Protein AF-A0A539DNJ5-F1 (afdb_monomer_lite)

Foldseek 3Di:
DPPQQEDEDEAECPDPQNVDPVSVVVVVVVCVVVDDPRHHYFYAHDYPVLVVVLVVLVVQLVVCVVVPPVPPVSNVVSVVVNVVSCVVRRPDPPDPPPPPPDDDD

pLDDT: mean 84.05, std 18.59, range [38.28, 98.19]

Sequence (105 aa):
DFYSCRVTLLFPAWSARCYDPTFRVVAEETVTINLPAHLYAEFYWLEFQTMCEFEILHQNWLQLQQHGERSEQALDDAAVAIVRFLHENRPSSQHNVARTYVNRG

Radius of gyration: 16.81 Å; chains: 1; bounding box: 35×22×59 Å

Structure (mmCIF, N/CA/C/O backbone):
data_AF-A0A539DNJ5-F1
#
_entry.id   AF-A0A539DNJ5-F1
#
loop_
_atom_site.group_PDB
_atom_site.id
_atom_site.type_symbol
_atom_site.label_atom_id
_atom_site.label_alt_id
_atom_site.label_comp_id
_atom_site.label_asym_id
_atom_site.label_entity_id
_atom_site.label_seq_id
_atom_site.pdbx_PDB_ins_code
_atom_site.Cartn_x
_atom_site.Cartn_y
_atom_site.Cartn_z
_atom_site.occup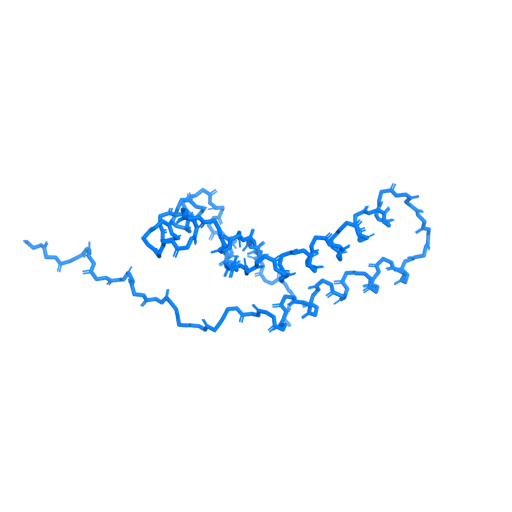ancy
_atom_site.B_iso_or_equiv
_atom_site.auth_seq_id
_atom_site.auth_comp_id
_atom_site.auth_asym_id
_atom_site.auth_atom_id
_atom_site.pdbx_PDB_model_num
ATOM 1 N N . ASP A 1 1 ? -15.729 12.157 -3.995 1.00 49.44 1 ASP A N 1
ATOM 2 C CA . ASP A 1 1 ? -15.661 11.008 -4.909 1.00 49.44 1 ASP A CA 1
ATOM 3 C C . ASP A 1 1 ? -15.542 9.756 -4.053 1.00 49.44 1 ASP A C 1
ATOM 5 O O . ASP A 1 1 ? -14.606 9.665 -3.266 1.00 49.44 1 ASP A O 1
ATOM 9 N N . PHE A 1 2 ? -16.573 8.913 -4.044 1.00 45.81 2 PHE A N 1
ATOM 10 C CA . PHE A 1 2 ? -16.739 7.823 -3.075 1.00 45.81 2 PHE A CA 1
ATOM 11 C C . PHE A 1 2 ? -15.980 6.597 -3.599 1.00 45.81 2 PHE A C 1
ATOM 13 O O . PHE A 1 2 ? -16.539 5.825 -4.364 1.00 45.81 2 PHE A O 1
ATOM 20 N N . TYR A 1 3 ? -14.686 6.491 -3.267 1.00 59.38 3 TYR A N 1
ATOM 21 C CA . TYR A 1 3 ? -13.814 5.324 -3.499 1.00 59.38 3 TYR A CA 1
ATOM 22 C C . TYR A 1 3 ? -14.140 4.509 -4.760 1.00 59.38 3 TYR A C 1
ATOM 24 O O . TYR A 1 3 ? -14.514 3.339 -4.698 1.00 59.38 3 TYR A O 1
ATOM 32 N N . SER A 1 4 ? -14.009 5.152 -5.916 1.00 69.19 4 SER A N 1
ATOM 33 C CA . SER A 1 4 ? -14.329 4.601 -7.231 1.00 69.19 4 SER A CA 1
ATOM 34 C C . SER A 1 4 ? -13.445 3.390 -7.544 1.00 69.19 4 SER A C 1
ATOM 36 O O . SER A 1 4 ? -12.339 3.568 -8.045 1.00 69.19 4 SER A O 1
ATOM 38 N N . CYS A 1 5 ? -13.911 2.183 -7.193 1.00 85.44 5 CYS A N 1
ATOM 39 C CA . CYS A 1 5 ? -13.352 0.875 -7.565 1.00 85.44 5 CYS A CA 1
ATOM 40 C C . CYS A 1 5 ? -11.814 0.850 -7.648 1.00 85.44 5 CYS A C 1
ATOM 42 O O . CYS A 1 5 ? -11.246 0.431 -8.651 1.00 85.44 5 CYS A O 1
ATOM 44 N N . ARG A 1 6 ? -11.127 1.351 -6.617 1.00 88.38 6 ARG A N 1
ATOM 45 C CA . ARG A 1 6 ? -9.664 1.457 -6.590 1.00 88.38 6 ARG A CA 1
ATOM 46 C C . ARG A 1 6 ? -9.093 0.507 -5.555 1.00 88.38 6 ARG A C 1
ATOM 48 O O . ARG A 1 6 ? -9.593 0.444 -4.436 1.00 88.38 6 ARG A O 1
ATOM 55 N N . VAL A 1 7 ? -8.021 -0.180 -5.924 1.00 91.75 7 VAL A N 1
ATOM 56 C CA . VAL A 1 7 ? -7.176 -0.935 -5.004 1.00 91.75 7 VAL A CA 1
ATOM 57 C C . VAL A 1 7 ? -5.792 -0.302 -4.980 1.00 91.75 7 VAL A C 1
ATOM 59 O O . VAL A 1 7 ? -5.234 0.046 -6.020 1.00 91.75 7 VAL A O 1
ATOM 62 N N . THR A 1 8 ? -5.241 -0.136 -3.785 1.00 93.50 8 THR A N 1
ATOM 63 C CA . THR A 1 8 ? -3.877 0.351 -3.596 1.00 93.50 8 THR A CA 1
ATOM 64 C C . THR A 1 8 ? -2.972 -0.837 -3.298 1.00 93.50 8 THR A C 1
ATOM 66 O O . THR A 1 8 ? -3.248 -1.608 -2.381 1.00 93.50 8 THR A O 1
ATOM 69 N N . LEU A 1 9 ? -1.907 -0.995 -4.081 1.00 94.94 9 LEU A N 1
ATOM 70 C CA . LEU A 1 9 ? -0.903 -2.039 -3.908 1.00 94.94 9 LEU A CA 1
ATOM 71 C C . LEU A 1 9 ? 0.409 -1.415 -3.438 1.00 94.94 9 LEU A C 1
ATOM 73 O O . LEU A 1 9 ? 0.959 -0.540 -4.104 1.00 94.94 9 LEU A O 1
ATOM 77 N N . LEU A 1 10 ? 0.903 -1.883 -2.295 1.00 95.56 10 LEU A N 1
ATOM 78 C CA . LEU A 1 10 ? 2.118 -1.394 -1.647 1.00 95.56 10 LEU A CA 1
ATOM 79 C C . LEU A 1 10 ? 3.218 -2.443 -1.816 1.00 95.56 10 LEU A C 1
ATOM 81 O O . LEU A 1 10 ? 3.093 -3.569 -1.334 1.00 95.56 10 LEU A O 1
ATOM 85 N N . PHE A 1 11 ? 4.282 -2.074 -2.518 1.00 95.12 11 PHE A N 1
ATOM 86 C CA . PHE A 1 11 ? 5.445 -2.906 -2.786 1.00 95.12 11 PHE A CA 1
ATOM 87 C C . PHE A 1 11 ? 6.693 -2.341 -2.101 1.00 95.12 11 PHE A C 1
ATOM 89 O O . PHE A 1 11 ? 6.854 -1.121 -2.014 1.00 95.12 11 PHE A O 1
ATOM 96 N N . PRO A 1 12 ? 7.622 -3.204 -1.657 1.00 94.38 12 PRO A N 1
ATOM 97 C CA . PRO A 1 12 ? 8.902 -2.758 -1.129 1.00 94.38 12 PRO A CA 1
ATOM 98 C C . PRO A 1 12 ? 9.800 -2.223 -2.249 1.00 94.38 12 PRO A C 1
ATOM 100 O O . PRO A 1 12 ? 9.882 -2.837 -3.303 1.00 94.38 12 PRO A O 1
ATOM 103 N N . ALA A 1 13 ? 10.535 -1.135 -2.025 1.00 92.19 13 ALA A N 1
ATOM 104 C CA . ALA A 1 13 ? 11.475 -0.541 -2.983 1.00 92.19 13 ALA A CA 1
ATOM 105 C C . ALA A 1 13 ? 12.957 -0.801 -2.659 1.00 92.19 13 ALA A C 1
ATOM 107 O O . ALA A 1 13 ? 13.806 -0.567 -3.512 1.00 92.19 13 ALA A O 1
ATOM 108 N N . TRP A 1 14 ? 13.275 -1.327 -1.471 1.00 89.12 14 TRP A N 1
ATOM 109 C CA . TRP A 1 14 ? 14.653 -1.400 -0.956 1.00 89.12 14 TRP A CA 1
ATOM 110 C C . TRP A 1 14 ? 15.377 -2.729 -1.218 1.00 89.12 14 TRP A C 1
ATOM 112 O O . TRP A 1 14 ? 16.579 -2.842 -0.976 1.00 89.12 14 TRP A O 1
ATOM 122 N N . SER A 1 15 ? 14.675 -3.775 -1.666 1.00 89.25 15 SER A N 1
ATOM 123 C CA . SER A 1 15 ? 15.340 -5.040 -2.008 1.00 89.25 15 SER A CA 1
ATOM 124 C C . SER A 1 15 ? 16.040 -4.928 -3.364 1.00 89.25 15 SER A C 1
ATOM 126 O O . SER A 1 15 ? 15.536 -4.257 -4.260 1.00 89.25 15 SER A O 1
ATOM 128 N N . ALA A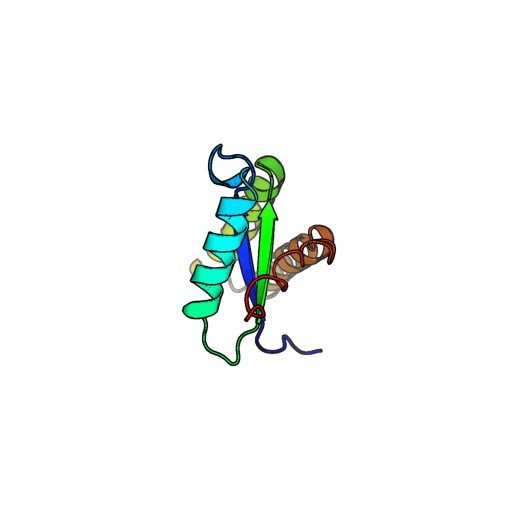 1 16 ? 17.159 -5.637 -3.558 1.00 85.31 16 ALA A N 1
ATOM 129 C CA . ALA A 1 16 ? 17.931 -5.575 -4.807 1.00 85.31 16 ALA A CA 1
ATOM 130 C C . ALA A 1 16 ? 17.072 -5.820 -6.062 1.00 85.31 16 ALA A C 1
ATOM 132 O O . ALA A 1 16 ? 17.251 -5.159 -7.080 1.00 85.31 16 ALA A O 1
ATOM 133 N N . ARG A 1 17 ? 16.096 -6.732 -5.972 1.00 86.75 17 ARG A N 1
ATOM 134 C CA . ARG A 1 17 ? 15.153 -7.018 -7.059 1.00 86.75 17 ARG A CA 1
ATOM 135 C C . ARG A 1 17 ? 14.110 -5.916 -7.237 1.00 86.75 17 ARG A C 1
ATOM 137 O O . ARG A 1 17 ? 13.783 -5.577 -8.362 1.00 86.75 17 ARG A O 1
ATOM 144 N N . CYS A 1 18 ? 13.582 -5.367 -6.146 1.00 87.12 18 CYS A N 1
ATOM 145 C CA . CYS A 1 18 ? 12.527 -4.358 -6.216 1.00 87.12 18 CYS A CA 1
ATOM 146 C C . CYS A 1 18 ? 13.053 -2.935 -6.436 1.00 87.12 18 CYS A C 1
ATOM 148 O O . CYS A 1 18 ? 12.270 -2.028 -6.701 1.00 87.12 18 CYS A O 1
ATOM 150 N N . TYR A 1 19 ? 14.365 -2.724 -6.359 1.00 85.50 19 TYR A N 1
ATOM 151 C CA . TYR A 1 19 ? 15.001 -1.484 -6.790 1.00 85.50 19 TYR A CA 1
ATOM 152 C C . TYR A 1 19 ? 15.119 -1.399 -8.323 1.00 85.50 19 TYR A C 1
ATOM 154 O O . TYR A 1 19 ? 15.145 -0.299 -8.866 1.00 85.50 19 TYR A O 1
ATOM 162 N N . ASP A 1 20 ? 15.138 -2.538 -9.031 1.00 91.12 20 ASP A N 1
ATOM 163 C CA . ASP A 1 20 ? 15.211 -2.590 -10.498 1.00 91.12 20 ASP A CA 1
ATOM 164 C C . ASP A 1 20 ? 13.899 -2.102 -11.151 1.00 91.12 20 ASP A C 1
ATOM 166 O O . ASP A 1 20 ? 12.863 -2.763 -11.014 1.00 91.12 20 ASP A O 1
ATOM 170 N N . PRO A 1 21 ? 13.916 -0.990 -11.913 1.00 89.25 21 PRO A N 1
ATOM 171 C CA . PRO A 1 21 ? 12.731 -0.477 -12.599 1.00 89.25 21 PRO A CA 1
ATOM 172 C C . PRO A 1 21 ? 12.116 -1.475 -13.587 1.00 89.25 21 PRO A C 1
ATOM 174 O O . PRO A 1 21 ? 10.897 -1.510 -13.741 1.00 89.25 21 PRO A O 1
ATOM 177 N N . THR A 1 22 ? 12.933 -2.319 -14.225 1.00 92.56 22 THR A N 1
ATOM 178 C CA . THR A 1 22 ? 12.447 -3.333 -15.175 1.00 92.56 22 THR A CA 1
ATOM 179 C C . THR A 1 22 ? 11.577 -4.356 -14.460 1.00 92.56 22 THR A C 1
ATOM 181 O O . THR A 1 22 ? 10.500 -4.715 -14.933 1.00 92.56 22 THR A O 1
ATOM 184 N N . PHE A 1 23 ? 12.017 -4.795 -13.280 1.00 93.44 23 PHE A N 1
ATOM 185 C CA . PHE A 1 23 ? 11.228 -5.685 -12.446 1.00 93.44 23 PHE A CA 1
ATOM 186 C C . PHE A 1 23 ? 9.918 -5.032 -11.995 1.00 93.44 23 PHE A C 1
ATOM 188 O O . PHE A 1 23 ? 8.886 -5.704 -12.010 1.00 93.44 23 PHE A O 1
ATOM 195 N N . ARG A 1 24 ? 9.935 -3.740 -11.635 1.00 94.38 24 ARG A N 1
ATOM 196 C CA . ARG A 1 24 ? 8.720 -3.017 -11.224 1.00 94.38 24 ARG A CA 1
ATOM 197 C C . ARG A 1 24 ? 7.654 -3.034 -12.314 1.00 94.38 24 ARG A C 1
ATOM 199 O O . ARG A 1 24 ? 6.521 -3.401 -12.026 1.00 94.38 24 ARG A O 1
ATOM 206 N N . VAL A 1 25 ? 8.035 -2.745 -13.561 1.00 93.88 25 VAL A N 1
ATOM 207 C CA . VAL A 1 25 ? 7.118 -2.793 -14.714 1.00 93.88 25 VAL A CA 1
ATOM 208 C C . VAL A 1 25 ? 6.491 -4.179 -14.855 1.00 93.88 25 VAL A C 1
ATOM 210 O O . VAL A 1 25 ? 5.271 -4.300 -14.902 1.00 93.88 25 VAL A O 1
ATOM 213 N N . VAL A 1 26 ? 7.305 -5.238 -14.839 1.00 95.62 26 VAL A N 1
ATOM 214 C CA . VAL A 1 26 ? 6.802 -6.615 -14.973 1.00 95.62 26 VAL A CA 1
ATOM 215 C C . VAL A 1 26 ? 5.874 -6.993 -13.812 1.00 95.62 26 VAL A C 1
ATOM 217 O O . VAL A 1 26 ? 4.866 -7.672 -14.016 1.00 95.62 26 VAL A O 1
ATOM 220 N N . ALA A 1 27 ? 6.187 -6.563 -12.588 1.00 95.12 27 ALA A N 1
ATOM 221 C CA . ALA A 1 27 ? 5.346 -6.803 -11.419 1.00 95.12 27 ALA A CA 1
ATOM 222 C C . ALA A 1 27 ? 3.987 -6.087 -11.535 1.00 95.12 27 ALA A C 1
ATOM 224 O O . ALA A 1 27 ? 2.948 -6.716 -11.328 1.00 95.12 27 ALA A O 1
ATOM 225 N N . GLU A 1 28 ? 3.981 -4.807 -11.916 1.00 95.50 28 GLU A N 1
ATOM 226 C CA . GLU A 1 28 ? 2.758 -4.022 -12.126 1.00 95.50 28 GLU A CA 1
ATOM 227 C C . GLU A 1 28 ? 1.894 -4.590 -13.262 1.00 95.50 28 GLU A C 1
ATOM 229 O O . GLU A 1 28 ? 0.677 -4.733 -13.106 1.00 95.50 28 GLU A O 1
ATOM 234 N N . GLU A 1 29 ? 2.507 -4.985 -14.382 1.00 95.56 29 GLU A N 1
ATOM 235 C CA . GLU A 1 29 ? 1.820 -5.647 -15.496 1.00 95.56 29 GLU A CA 1
ATOM 236 C C . GLU A 1 29 ? 1.192 -6.970 -15.053 1.00 95.56 29 GLU A C 1
ATOM 238 O O . GLU A 1 29 ? 0.028 -7.241 -15.351 1.00 95.56 29 GLU A O 1
ATOM 243 N N . THR A 1 30 ? 1.933 -7.769 -14.280 1.00 96.31 30 THR A N 1
ATOM 244 C CA . THR A 1 30 ? 1.447 -9.050 -13.754 1.00 96.31 30 THR A CA 1
ATOM 245 C C . THR A 1 30 ? 0.211 -8.849 -12.882 1.00 96.31 30 THR A C 1
ATOM 247 O O . THR A 1 30 ? -0.779 -9.562 -13.054 1.00 96.31 30 THR A O 1
ATOM 250 N N . VAL A 1 31 ? 0.230 -7.871 -11.971 1.00 95.50 31 VAL A N 1
ATOM 251 C CA . VAL A 1 31 ? -0.949 -7.531 -11.160 1.00 95.50 31 VAL A CA 1
ATOM 252 C C . VAL A 1 31 ? -2.101 -7.094 -12.054 1.00 95.50 31 VAL A C 1
ATOM 254 O O . VAL A 1 31 ? -3.207 -7.605 -11.909 1.00 95.50 31 VAL A O 1
ATOM 257 N N . THR A 1 32 ? -1.844 -6.188 -12.996 1.00 93.31 32 THR A N 1
ATOM 258 C CA . THR A 1 32 ? -2.872 -5.613 -13.872 1.00 93.31 32 THR A CA 1
ATOM 259 C C . THR A 1 32 ? -3.583 -6.681 -14.705 1.00 93.31 32 THR A C 1
ATOM 261 O O . THR A 1 32 ? -4.804 -6.648 -14.817 1.00 93.31 32 THR A O 1
ATOM 264 N N . ILE A 1 33 ? -2.852 -7.666 -15.238 1.00 95.25 33 ILE A N 1
ATOM 265 C CA . ILE A 1 33 ? -3.421 -8.778 -16.022 1.00 95.25 33 ILE A CA 1
ATOM 266 C C . ILE A 1 33 ? -4.351 -9.662 -15.177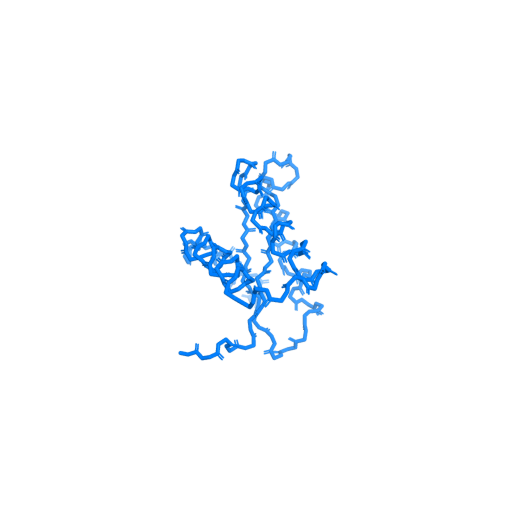 1.00 95.25 33 ILE A C 1
ATOM 268 O O . ILE A 1 33 ? -5.311 -10.226 -15.699 1.00 95.25 33 ILE A O 1
ATOM 272 N N . ASN A 1 34 ? -4.075 -9.788 -13.879 1.00 95.31 34 ASN A N 1
ATOM 273 C CA . ASN A 1 34 ? -4.863 -10.608 -12.958 1.00 95.31 34 ASN A CA 1
ATOM 274 C C . ASN A 1 34 ? -5.959 -9.813 -12.229 1.00 95.31 34 ASN A C 1
ATOM 276 O O . ASN A 1 34 ? -6.774 -10.400 -11.515 1.00 95.31 34 ASN A O 1
ATOM 280 N N . LEU A 1 35 ? -5.991 -8.487 -12.385 1.00 93.50 35 LEU A N 1
ATOM 281 C CA . LEU A 1 35 ? -6.961 -7.628 -11.727 1.00 93.50 35 LEU A CA 1
ATOM 282 C C . LEU A 1 35 ? -8.310 -7.668 -12.472 1.00 93.50 35 LEU A C 1
ATOM 284 O O . LEU A 1 35 ? -8.339 -7.591 -13.703 1.00 93.50 35 LEU A O 1
ATOM 288 N N . PRO A 1 36 ? -9.453 -7.731 -11.763 1.00 93.19 36 PRO A N 1
ATOM 289 C CA . PRO A 1 36 ? -10.755 -7.513 -12.381 1.00 93.19 36 PRO A CA 1
ATOM 290 C C . PRO A 1 36 ? -10.798 -6.191 -13.158 1.00 93.19 36 PRO A C 1
ATOM 292 O O . PRO A 1 36 ? -10.426 -5.147 -12.630 1.00 93.19 36 PRO A O 1
ATOM 295 N N . ALA A 1 37 ? -11.330 -6.216 -14.383 1.00 87.69 37 ALA A N 1
ATOM 296 C CA . ALA A 1 37 ? -11.279 -5.080 -15.316 1.00 87.69 37 ALA A CA 1
ATOM 297 C C . ALA A 1 37 ? -11.955 -3.782 -14.824 1.00 87.69 37 ALA A C 1
ATOM 299 O O . ALA A 1 37 ? -11.719 -2.717 -15.387 1.00 87.69 37 ALA A O 1
ATOM 300 N N . HIS A 1 38 ? -12.820 -3.860 -13.808 1.00 89.56 38 HIS A N 1
ATOM 301 C CA . HIS A 1 38 ? -13.496 -2.699 -13.220 1.00 89.56 38 HIS A CA 1
ATOM 302 C C . HIS A 1 38 ? -12.728 -2.082 -12.045 1.00 89.56 38 HIS A C 1
ATOM 304 O O . HIS A 1 38 ? -13.149 -1.043 -11.541 1.00 89.56 38 HIS A O 1
ATOM 310 N N . LEU A 1 39 ? -11.643 -2.714 -11.589 1.00 90.62 39 LEU A N 1
ATOM 311 C CA . LEU A 1 39 ? -10.790 -2.174 -10.542 1.00 90.62 39 LEU A CA 1
ATOM 312 C C . LEU A 1 39 ? -9.624 -1.400 -11.161 1.00 90.62 39 LEU A C 1
ATOM 314 O O . LEU A 1 39 ? -9.003 -1.840 -12.124 1.00 90.62 39 LEU A O 1
ATOM 318 N N . TYR A 1 40 ? -9.304 -0.253 -10.577 1.00 90.19 40 TYR A N 1
ATOM 319 C CA . TYR A 1 40 ? -8.096 0.503 -10.878 1.00 90.19 40 TYR A CA 1
ATOM 320 C C . TYR A 1 40 ? -7.025 0.194 -9.828 1.00 90.19 40 TYR A C 1
ATOM 322 O O . TYR A 1 40 ? -7.278 0.348 -8.633 1.00 90.19 40 TYR A O 1
ATOM 330 N N . ALA A 1 41 ? -5.835 -0.224 -10.261 1.00 92.19 41 ALA A N 1
ATOM 331 C CA . ALA A 1 41 ? -4.687 -0.419 -9.380 1.00 92.19 41 ALA A CA 1
ATOM 332 C C . ALA A 1 41 ? -3.867 0.872 -9.245 1.00 92.19 41 ALA A C 1
ATOM 334 O O . ALA A 1 41 ? -3.490 1.490 -10.238 1.00 92.19 41 ALA A O 1
ATOM 335 N N . GLU A 1 42 ? -3.558 1.258 -8.010 1.00 93.06 42 GLU A N 1
ATOM 336 C CA . GLU A 1 42 ? -2.605 2.321 -7.691 1.00 93.06 42 GLU A CA 1
ATOM 337 C C . GLU A 1 42 ? -1.383 1.701 -7.009 1.00 93.06 42 GLU A C 1
ATOM 339 O O . GLU A 1 42 ? -1.505 1.104 -5.939 1.00 93.06 42 GLU A O 1
ATOM 344 N N . PHE A 1 43 ? -0.219 1.812 -7.646 1.00 94.25 43 PHE A N 1
ATOM 345 C CA . PHE A 1 43 ? 1.013 1.154 -7.216 1.00 94.25 43 PHE A CA 1
ATOM 346 C C . PHE A 1 43 ? 1.917 2.101 -6.435 1.00 94.25 43 PHE A C 1
ATOM 348 O O . PHE A 1 43 ? 2.243 3.192 -6.897 1.00 94.25 43 PHE A O 1
ATOM 355 N N . TYR A 1 44 ? 2.356 1.660 -5.264 1.00 95.31 44 TYR A N 1
ATOM 356 C CA . TYR A 1 44 ? 3.283 2.373 -4.399 1.00 95.31 44 TYR A CA 1
ATOM 357 C C . TYR A 1 44 ? 4.534 1.517 -4.232 1.00 95.31 44 TYR A C 1
ATOM 359 O O . TYR A 1 44 ? 4.440 0.372 -3.804 1.00 95.31 44 TYR A O 1
ATOM 367 N N . TRP A 1 45 ? 5.704 2.076 -4.532 1.00 95.19 45 TRP A N 1
ATOM 368 C CA . TRP A 1 45 ? 6.998 1.448 -4.263 1.00 95.19 45 TRP A CA 1
ATOM 369 C C . TRP A 1 45 ? 7.657 2.195 -3.109 1.00 95.19 45 TRP A C 1
ATOM 371 O O . TRP A 1 45 ? 8.194 3.284 -3.305 1.00 95.19 45 TRP A O 1
ATOM 381 N N . LEU A 1 46 ? 7.562 1.637 -1.905 1.00 95.12 46 LEU A N 1
ATOM 382 C CA . LEU A 1 46 ? 7.941 2.302 -0.662 1.00 95.12 46 LEU A CA 1
ATOM 383 C C . LEU A 1 46 ? 9.344 1.907 -0.217 1.00 95.12 46 LEU A C 1
ATOM 385 O O . LEU A 1 46 ? 9.680 0.725 -0.201 1.00 95.12 46 LEU A O 1
ATOM 389 N N . GLU A 1 47 ? 10.148 2.877 0.205 1.00 94.94 47 GLU A N 1
ATOM 390 C CA . GLU A 1 47 ? 11.408 2.592 0.893 1.00 94.94 47 GLU A CA 1
ATOM 391 C C . GLU A 1 47 ? 11.158 1.966 2.272 1.00 94.94 47 GLU A C 1
ATOM 393 O O . GLU A 1 47 ? 10.057 2.047 2.819 1.00 94.94 47 GLU A O 1
ATOM 398 N N . PHE A 1 48 ? 12.192 1.335 2.838 1.00 94.50 48 PHE A N 1
ATOM 399 C CA . PHE A 1 48 ? 12.075 0.522 4.055 1.00 94.50 48 PHE A CA 1
ATOM 400 C C . PHE A 1 48 ? 11.359 1.251 5.200 1.00 94.50 48 PHE A C 1
ATOM 402 O O . PHE A 1 48 ? 10.386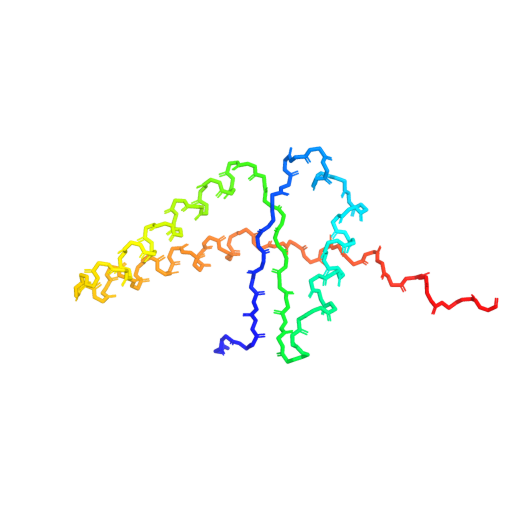 0.739 5.747 1.00 94.50 48 PHE A O 1
ATOM 409 N N . GLN A 1 49 ? 11.801 2.472 5.509 1.00 96.00 49 GLN A N 1
ATOM 410 C CA . GLN A 1 49 ? 11.237 3.293 6.582 1.00 96.00 49 GLN A CA 1
ATOM 411 C C . GLN A 1 49 ? 9.733 3.543 6.378 1.00 96.00 49 GLN A C 1
ATOM 413 O O . GLN A 1 49 ? 8.933 3.310 7.280 1.00 96.00 49 GLN A O 1
ATOM 418 N N . THR A 1 50 ? 9.348 3.955 5.170 1.00 96.12 50 THR A N 1
ATOM 419 C CA . THR A 1 50 ? 7.961 4.272 4.808 1.00 96.12 50 THR A CA 1
ATOM 420 C C . THR A 1 50 ? 7.068 3.030 4.822 1.00 96.12 50 THR A C 1
ATOM 422 O O . THR A 1 50 ? 5.907 3.108 5.216 1.00 96.12 50 THR A O 1
ATOM 425 N N . MET A 1 51 ? 7.596 1.861 4.441 1.00 96.12 51 MET A N 1
ATOM 426 C CA . MET A 1 51 ? 6.854 0.606 4.583 1.00 96.12 51 MET A CA 1
ATOM 427 C C . MET A 1 51 ? 6.653 0.229 6.053 1.00 96.12 51 MET A C 1
ATOM 429 O O . MET A 1 51 ? 5.544 -0.141 6.425 1.00 96.12 51 MET A O 1
ATOM 433 N N . CYS A 1 52 ? 7.680 0.342 6.900 1.00 97.38 52 CYS A N 1
ATOM 434 C CA . CYS A 1 52 ? 7.528 0.056 8.328 1.00 97.38 52 CYS A CA 1
ATOM 435 C C . CYS A 1 52 ? 6.468 0.957 8.978 1.00 97.38 52 CYS A C 1
ATOM 437 O O . CYS A 1 52 ? 5.660 0.485 9.776 1.00 97.38 52 CYS A O 1
ATOM 439 N N . GLU A 1 53 ? 6.432 2.240 8.609 1.00 97.81 53 GLU A N 1
ATOM 440 C CA . GLU A 1 53 ? 5.386 3.172 9.046 1.00 97.81 53 GLU A CA 1
ATOM 441 C C . GLU A 1 53 ? 3.989 2.698 8.622 1.00 97.81 53 GLU A C 1
ATOM 443 O O . GLU A 1 53 ? 3.084 2.638 9.458 1.00 97.81 53 GLU A O 1
ATOM 448 N N . PHE A 1 54 ? 3.818 2.281 7.362 1.00 97.88 54 PHE A N 1
ATOM 449 C CA . PHE A 1 54 ? 2.563 1.688 6.893 1.00 97.88 54 PHE A CA 1
ATOM 450 C C . PHE A 1 54 ? 2.173 0.439 7.689 1.00 97.88 54 PHE A C 1
ATOM 452 O O . PHE A 1 54 ? 1.023 0.313 8.109 1.00 97.88 54 PHE A O 1
ATOM 459 N N . GLU A 1 55 ? 3.109 -0.487 7.896 1.00 97.69 55 GLU A N 1
ATOM 460 C CA . GLU A 1 55 ? 2.848 -1.751 8.583 1.00 97.69 55 GLU A CA 1
ATOM 461 C C . GLU A 1 55 ? 2.346 -1.516 10.008 1.00 97.69 55 GLU A C 1
ATOM 463 O O . GLU A 1 55 ? 1.389 -2.165 10.423 1.00 97.69 55 GLU A O 1
ATOM 468 N N . ILE A 1 56 ? 2.917 -0.549 10.733 1.00 98.19 56 ILE A N 1
ATOM 469 C CA . ILE A 1 56 ? 2.455 -0.173 12.076 1.00 98.19 56 ILE A CA 1
ATOM 470 C C . ILE A 1 56 ? 1.002 0.320 12.035 1.00 98.19 56 ILE A C 1
ATOM 472 O O . ILE A 1 56 ? 0.169 -0.150 12.815 1.00 98.19 56 ILE A O 1
ATOM 476 N N . LEU A 1 57 ? 0.677 1.232 11.112 1.00 97.88 57 LEU A N 1
ATOM 477 C CA . LEU A 1 57 ? -0.679 1.774 10.963 1.00 97.88 57 LEU A CA 1
ATOM 478 C C . LEU A 1 57 ? -1.688 0.680 10.584 1.00 97.88 57 LEU A C 1
ATOM 480 O O . LEU A 1 57 ? -2.766 0.589 11.175 1.00 97.88 57 LEU A O 1
ATOM 484 N N . HIS A 1 58 ? -1.322 -0.175 9.629 1.00 96.69 58 HIS A N 1
ATOM 485 C CA . HIS A 1 58 ? -2.153 -1.277 9.158 1.00 96.69 58 HIS A CA 1
ATOM 486 C C . HIS A 1 58 ? -2.391 -2.327 10.248 1.00 96.69 58 HIS A C 1
ATOM 488 O O . HIS A 1 58 ? -3.525 -2.768 10.432 1.00 96.69 58 HIS A O 1
ATOM 494 N N . GLN A 1 59 ? -1.354 -2.705 11.002 1.00 96.38 59 GLN A N 1
ATOM 495 C CA . GLN A 1 59 ? -1.489 -3.650 12.114 1.00 96.38 59 GLN A CA 1
ATOM 496 C C . GLN A 1 59 ? -2.399 -3.102 13.213 1.00 96.38 59 GLN A C 1
ATOM 498 O O . GLN A 1 59 ? -3.254 -3.836 13.701 1.00 96.38 59 GLN A O 1
ATOM 503 N N . ASN A 1 60 ? -2.278 -1.817 13.560 1.00 95.12 60 ASN A N 1
ATOM 504 C CA . ASN A 1 60 ? -3.166 -1.181 14.534 1.00 95.12 60 ASN A CA 1
ATOM 505 C C . ASN A 1 60 ? -4.639 -1.236 14.087 1.00 95.12 60 ASN A C 1
ATOM 507 O O . ASN A 1 60 ? -5.506 -1.676 14.840 1.00 95.12 60 ASN A O 1
ATOM 511 N N . TRP A 1 61 ? -4.925 -0.854 12.838 1.00 95.25 61 TRP A N 1
ATOM 512 C CA . TRP A 1 61 ? -6.281 -0.931 12.284 1.00 95.25 61 TRP A CA 1
ATOM 513 C C . TRP A 1 61 ? -6.827 -2.369 12.268 1.00 95.25 61 TRP A C 1
ATOM 515 O O . TRP A 1 61 ? -7.963 -2.607 12.681 1.00 95.25 61 TRP A O 1
ATOM 525 N N . LEU A 1 62 ? -6.005 -3.342 11.862 1.00 94.25 62 LEU A N 1
ATOM 526 C CA . LEU A 1 62 ? -6.386 -4.754 11.824 1.00 94.25 62 LEU A CA 1
ATOM 527 C C . LEU A 1 62 ? -6.685 -5.309 13.227 1.00 94.25 62 LEU A C 1
ATOM 529 O O . LEU A 1 62 ? -7.658 -6.042 13.400 1.00 94.25 62 LEU A O 1
ATOM 533 N N . GLN A 1 63 ? -5.886 -4.946 14.233 1.00 93.38 63 GLN A N 1
ATOM 534 C CA . GLN A 1 63 ? -6.111 -5.347 15.625 1.00 93.38 63 GLN A CA 1
ATOM 535 C C . GLN A 1 63 ? -7.433 -4.790 16.164 1.00 93.38 63 GLN A C 1
ATOM 537 O O . GLN A 1 63 ? -8.223 -5.546 16.734 1.00 93.38 63 GLN A O 1
ATOM 542 N N . LEU A 1 64 ? -7.718 -3.505 15.926 1.00 92.38 64 LEU A N 1
ATOM 543 C CA . LEU A 1 64 ? -8.989 -2.879 16.309 1.00 92.38 64 LEU A CA 1
ATOM 544 C C . LEU A 1 64 ? -10.188 -3.566 15.635 1.00 92.38 64 LEU A C 1
ATOM 546 O O . LEU A 1 64 ? -11.213 -3.793 16.278 1.00 92.38 64 LEU A O 1
ATOM 550 N N . GLN A 1 65 ? -10.046 -3.967 14.368 1.00 89.62 65 GLN A N 1
ATOM 551 C CA . GLN A 1 65 ? -11.083 -4.699 13.639 1.00 89.62 65 GLN A CA 1
ATOM 552 C C . GLN A 1 65 ? -11.318 -6.113 14.204 1.00 89.62 65 GLN A C 1
ATOM 554 O O . GLN A 1 65 ? -12.464 -6.545 14.324 1.00 89.62 65 GLN A O 1
ATOM 559 N N . GLN A 1 66 ? -10.252 -6.841 14.549 1.00 87.31 66 GLN A N 1
ATOM 560 C CA . GLN A 1 66 ? -10.325 -8.232 15.019 1.00 87.31 66 GLN A CA 1
ATOM 561 C C . GLN A 1 66 ? -10.828 -8.362 16.457 1.00 87.31 66 GLN A C 1
ATOM 563 O O . GLN A 1 66 ? -11.569 -9.296 16.767 1.00 87.31 66 GLN A O 1
ATOM 568 N N . HIS A 1 67 ? -10.432 -7.447 17.341 1.00 78.94 67 HIS A N 1
ATOM 569 C CA . HIS A 1 67 ? -10.784 -7.524 18.758 1.00 78.94 67 HIS A CA 1
ATOM 570 C C . HIS A 1 67 ? -12.183 -6.983 19.071 1.00 78.94 67 HIS A C 1
ATOM 572 O O . HIS A 1 67 ? -12.643 -7.117 20.205 1.00 78.94 67 HIS A O 1
ATOM 578 N N . GLY A 1 68 ? -12.891 -6.437 18.073 1.00 63.66 68 GLY A N 1
ATOM 579 C CA . GLY A 1 68 ? -14.281 -6.003 18.210 1.00 63.66 68 GLY A CA 1
ATOM 580 C C . GLY A 1 68 ? -14.483 -4.971 19.320 1.00 63.66 68 GLY A C 1
ATOM 581 O O . GLY A 1 68 ? -15.597 -4.848 19.841 1.00 63.66 68 GLY A O 1
ATOM 582 N N . GLU A 1 69 ? -13.421 -4.259 19.718 1.00 58.72 69 GLU A N 1
ATOM 583 C CA . GLU A 1 69 ? -13.543 -3.168 20.671 1.00 58.72 69 GLU A CA 1
ATOM 584 C C . GLU A 1 69 ? -14.494 -2.143 20.057 1.00 58.72 69 GLU A C 1
ATOM 586 O O . GLU A 1 69 ? -14.220 -1.556 19.014 1.00 58.72 69 GLU A O 1
ATOM 591 N N . ARG A 1 70 ? -15.661 -1.968 20.688 1.00 58.59 70 ARG A N 1
ATOM 592 C CA . ARG A 1 70 ? -16.801 -1.171 20.198 1.00 58.59 70 ARG A CA 1
ATOM 593 C C . ARG A 1 70 ? -16.523 0.335 20.082 1.00 58.59 70 ARG A C 1
ATOM 595 O O . ARG A 1 70 ? -17.461 1.123 20.009 1.00 58.59 70 ARG A O 1
ATOM 602 N N . SER A 1 71 ? -15.263 0.758 20.109 1.00 75.62 71 SER A N 1
ATOM 603 C CA . SER A 1 71 ? -14.899 2.133 19.800 1.00 75.62 71 SER A CA 1
ATOM 604 C C . SER A 1 71 ? -14.859 2.296 18.283 1.00 75.62 71 SER A C 1
ATOM 606 O O . SER A 1 71 ? -13.799 2.240 17.661 1.00 75.62 71 SER A O 1
ATOM 608 N N . GLU A 1 72 ? -16.038 2.499 17.689 1.00 82.50 72 GLU A N 1
ATOM 609 C CA . GLU A 1 72 ? -16.179 2.863 16.272 1.00 82.50 72 GLU A CA 1
ATOM 610 C C . GLU A 1 72 ? -15.278 4.057 15.918 1.00 82.50 72 GLU A C 1
ATOM 612 O O . GLU A 1 72 ? -14.676 4.077 14.849 1.00 82.50 72 GLU A O 1
ATOM 617 N N . GLN A 1 73 ? -15.091 4.987 16.864 1.00 90.12 73 GLN A N 1
ATOM 618 C CA . GLN A 1 73 ? -14.197 6.131 16.705 1.00 90.12 73 GLN A CA 1
ATOM 619 C C . GLN A 1 73 ? -12.726 5.728 16.553 1.00 90.12 73 GLN A C 1
ATOM 621 O O . GLN A 1 73 ? -12.054 6.229 15.662 1.00 90.12 73 GLN A O 1
ATOM 626 N N . ALA A 1 74 ? -12.214 4.816 17.385 1.00 91.25 74 ALA A N 1
ATOM 627 C CA . ALA A 1 74 ? -10.810 4.405 17.296 1.00 91.25 74 ALA A CA 1
ATOM 628 C C . ALA A 1 74 ? -10.518 3.661 15.984 1.00 91.25 74 ALA A C 1
ATOM 630 O O . ALA A 1 74 ? -9.444 3.820 15.401 1.00 91.25 74 ALA A O 1
ATOM 631 N N . LEU A 1 75 ? -11.482 2.865 15.509 1.00 92.75 75 LEU A N 1
ATOM 632 C CA . LEU A 1 75 ? -11.384 2.190 14.218 1.00 92.75 75 LEU A CA 1
ATOM 633 C C . LEU A 1 75 ? -11.375 3.194 13.057 1.00 92.75 75 LEU A C 1
ATOM 635 O O . LEU A 1 75 ? -10.561 3.049 12.143 1.00 92.75 75 LEU A O 1
ATOM 639 N N . ASP A 1 76 ? -12.251 4.201 13.104 1.00 93.12 76 ASP A N 1
ATOM 640 C CA . ASP A 1 76 ? -12.307 5.266 12.099 1.00 93.12 76 ASP A CA 1
ATOM 641 C C . ASP A 1 76 ? -11.018 6.101 12.100 1.00 93.12 76 ASP A C 1
ATOM 643 O O . ASP A 1 76 ? -10.401 6.283 11.053 1.00 93.12 76 ASP A O 1
ATOM 647 N N . ASP A 1 77 ? -10.519 6.493 13.275 1.00 94.62 77 ASP A N 1
ATOM 648 C CA . ASP A 1 77 ? -9.259 7.229 13.419 1.00 94.62 77 ASP A CA 1
ATOM 649 C C . ASP A 1 77 ? -8.071 6.437 12.839 1.00 94.62 77 ASP A C 1
ATOM 651 O O . ASP A 1 77 ? -7.224 6.991 12.128 1.00 94.62 77 ASP A O 1
ATOM 655 N N . ALA A 1 78 ? -8.018 5.124 13.090 1.00 95.56 78 ALA A N 1
ATOM 656 C CA . ALA A 1 78 ? -6.998 4.245 12.524 1.00 95.56 78 ALA A CA 1
ATOM 657 C C . ALA A 1 78 ? -7.119 4.121 10.993 1.00 95.56 78 ALA A C 1
ATOM 659 O O . ALA A 1 78 ? -6.105 4.164 10.291 1.00 95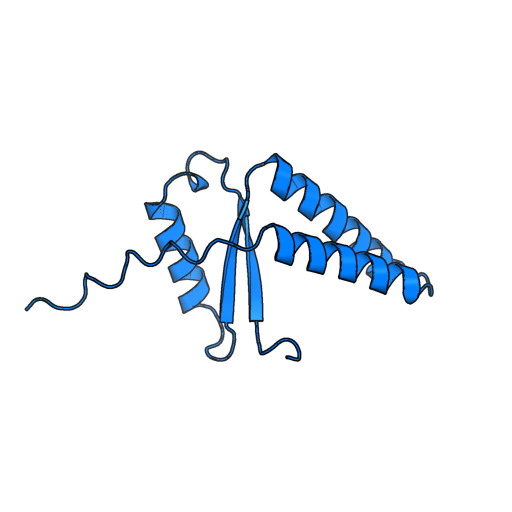.56 78 ALA A O 1
ATOM 660 N N . ALA A 1 79 ? -8.340 4.028 10.456 1.00 94.31 79 ALA A N 1
ATOM 661 C CA . ALA A 1 79 ? -8.569 4.021 9.012 1.00 94.31 79 ALA A CA 1
ATOM 662 C C . ALA A 1 79 ? -8.155 5.357 8.367 1.00 94.31 79 ALA A C 1
ATOM 664 O O . ALA A 1 79 ? -7.478 5.370 7.335 1.00 94.31 79 ALA A O 1
ATOM 665 N N . VAL A 1 80 ? -8.488 6.486 9.001 1.00 95.75 80 VAL A N 1
ATOM 666 C CA . VAL A 1 80 ? -8.097 7.834 8.566 1.00 95.75 80 VAL A CA 1
ATOM 667 C C . VAL A 1 80 ? -6.578 7.992 8.551 1.00 95.75 80 VAL A C 1
ATOM 669 O O . VAL A 1 80 ? -6.044 8.609 7.627 1.00 95.75 80 VAL A O 1
ATOM 672 N N . ALA A 1 81 ? -5.864 7.419 9.522 1.00 97.12 81 ALA A N 1
ATOM 673 C CA . ALA A 1 81 ? -4.403 7.443 9.542 1.00 97.12 81 ALA A CA 1
ATOM 674 C C . ALA A 1 81 ? -3.796 6.734 8.318 1.00 97.12 81 ALA A C 1
ATOM 676 O O . ALA A 1 81 ? -2.894 7.282 7.683 1.00 97.12 81 ALA A O 1
ATOM 677 N N . ILE A 1 82 ? -4.335 5.573 7.925 1.00 96.62 82 ILE A N 1
ATOM 678 C CA . ILE A 1 82 ? -3.915 4.869 6.700 1.00 96.62 82 ILE A CA 1
ATOM 679 C C . ILE A 1 82 ? -4.242 5.706 5.458 1.00 96.62 82 ILE A C 1
ATOM 681 O O . ILE A 1 82 ? -3.395 5.875 4.582 1.00 96.62 82 ILE A O 1
ATOM 685 N N . VAL A 1 83 ? -5.449 6.275 5.376 1.00 94.81 83 VAL A N 1
ATOM 686 C CA . VAL A 1 83 ? -5.853 7.128 4.244 1.00 94.81 83 VAL A CA 1
ATOM 687 C C . VAL A 1 83 ? -4.923 8.334 4.106 1.00 94.81 83 VAL A C 1
ATOM 689 O O . VAL A 1 83 ? -4.490 8.653 2.997 1.00 94.81 83 VAL A O 1
ATOM 692 N N . ARG A 1 84 ? -4.576 8.985 5.220 1.00 96.19 84 ARG A N 1
ATOM 693 C CA . ARG A 1 84 ? -3.627 10.101 5.241 1.00 96.19 84 ARG A CA 1
ATOM 694 C C . ARG A 1 84 ? -2.250 9.665 4.752 1.00 96.19 84 ARG A C 1
ATOM 696 O O . ARG A 1 84 ? -1.718 10.301 3.846 1.00 96.19 84 ARG A O 1
ATOM 703 N N . PHE A 1 85 ? -1.732 8.556 5.277 1.00 96.62 85 PHE A N 1
ATOM 704 C CA . PHE A 1 85 ? -0.459 7.987 4.844 1.00 96.62 85 PHE A CA 1
ATOM 705 C C . PHE A 1 85 ? -0.421 7.757 3.323 1.00 96.62 85 PHE A C 1
ATOM 707 O O . PHE A 1 85 ? 0.543 8.144 2.659 1.00 96.62 85 PHE A O 1
ATOM 714 N N . LEU A 1 86 ? -1.484 7.181 2.748 1.00 94.44 86 LEU A N 1
ATOM 715 C CA . LEU A 1 86 ? -1.583 6.933 1.305 1.00 94.44 86 LEU A CA 1
ATOM 716 C C . LEU A 1 86 ? -1.654 8.227 0.484 1.00 94.44 86 LEU A C 1
ATOM 718 O O . LEU A 1 86 ? -1.128 8.279 -0.630 1.00 94.44 86 LEU A O 1
ATOM 722 N N . HIS A 1 87 ? -2.303 9.266 1.013 1.00 92.50 87 HIS A N 1
ATOM 723 C CA . HIS A 1 87 ? -2.363 10.580 0.378 1.00 92.50 87 HIS A CA 1
ATOM 724 C C . HIS A 1 87 ? -1.007 11.291 0.375 1.00 92.50 87 HIS A C 1
ATOM 726 O O . HIS A 1 87 ? -0.644 11.887 -0.639 1.00 92.50 87 HIS A O 1
ATOM 732 N N . GLU A 1 88 ? -0.268 11.224 1.480 1.00 93.94 88 GLU A N 1
ATOM 733 C CA . GLU A 1 88 ? 1.046 11.857 1.638 1.00 93.94 88 GLU A CA 1
ATOM 734 C C . GLU A 1 88 ? 2.119 11.169 0.789 1.00 93.94 88 GLU A C 1
ATOM 736 O O . GLU A 1 88 ? 2.953 11.838 0.183 1.00 93.94 88 GLU A O 1
ATOM 741 N N . ASN A 1 89 ? 2.055 9.841 0.678 1.00 94.38 89 ASN A N 1
ATOM 742 C CA . ASN A 1 89 ? 3.017 9.038 -0.080 1.00 94.38 89 ASN A CA 1
ATOM 743 C C . ASN A 1 89 ? 2.566 8.748 -1.513 1.00 94.38 89 ASN A C 1
ATOM 745 O O . ASN A 1 89 ? 3.076 7.823 -2.149 1.00 94.38 89 ASN A O 1
ATOM 749 N N . ARG A 1 90 ? 1.576 9.491 -2.023 1.00 91.00 90 ARG A N 1
ATOM 750 C CA . ARG A 1 90 ? 1.008 9.230 -3.344 1.00 91.00 90 ARG A CA 1
ATOM 751 C C . ARG A 1 90 ? 2.113 9.272 -4.408 1.00 91.00 90 ARG A C 1
ATOM 753 O O . ARG A 1 90 ? 2.835 10.272 -4.475 1.00 91.00 90 ARG A O 1
ATOM 760 N N . PRO A 1 91 ? 2.250 8.234 -5.255 1.00 84.94 91 PRO A N 1
ATOM 761 C CA . PRO A 1 91 ? 3.254 8.237 -6.306 1.00 84.94 91 PRO A CA 1
ATOM 762 C C . PRO A 1 91 ? 3.025 9.459 -7.196 1.00 84.94 91 PRO A C 1
ATOM 764 O O . PRO A 1 91 ? 1.920 9.699 -7.690 1.00 84.94 91 PRO A O 1
ATOM 767 N N . SER A 1 92 ? 4.073 10.259 -7.388 1.00 73.69 92 SER A N 1
ATOM 768 C CA . SER A 1 92 ? 4.045 11.319 -8.394 1.00 73.69 92 SER A CA 1
ATOM 769 C C . SER A 1 92 ? 3.724 10.672 -9.741 1.00 73.69 92 SER A C 1
ATOM 771 O O . SER A 1 92 ? 4.309 9.642 -10.061 1.00 73.69 92 SER A O 1
ATOM 773 N N . SER A 1 93 ? 2.822 11.255 -10.537 1.00 54.88 93 SER A N 1
ATOM 774 C CA . SER A 1 93 ? 2.296 10.694 -11.799 1.00 54.88 93 SER A CA 1
ATOM 775 C C . SE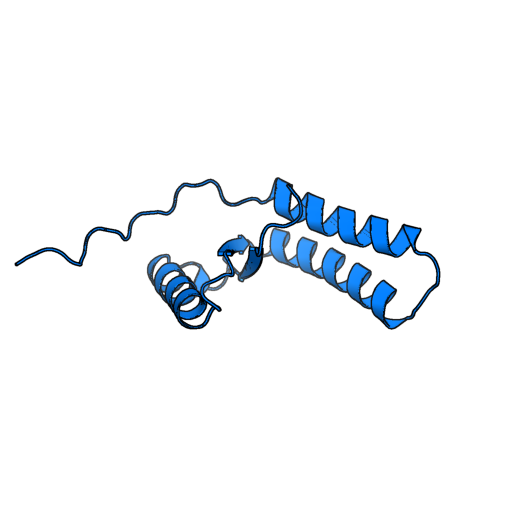R A 1 93 ? 3.339 10.425 -12.911 1.00 54.88 93 SER A C 1
ATOM 777 O O . SER A 1 93 ? 2.978 10.276 -14.077 1.00 54.88 93 SER A O 1
ATOM 779 N N . GLN A 1 94 ? 4.633 10.385 -12.596 1.00 44.94 94 GLN A N 1
ATOM 780 C CA . GLN A 1 94 ? 5.746 10.173 -13.510 1.00 44.94 94 GLN A CA 1
ATOM 781 C C . GLN A 1 94 ? 6.347 8.769 -13.365 1.00 44.94 94 GLN A C 1
ATOM 783 O O . GLN A 1 94 ? 7.457 8.602 -12.869 1.00 44.94 94 GLN A O 1
ATOM 788 N N . HIS A 1 95 ? 5.644 7.762 -13.884 1.00 42.66 95 HIS A N 1
ATOM 789 C CA . HIS A 1 95 ? 6.302 6.589 -14.469 1.00 42.66 95 HIS A CA 1
ATOM 790 C C . HIS A 1 95 ? 5.411 5.914 -15.524 1.00 42.66 95 HIS A C 1
ATOM 792 O O . HIS A 1 95 ? 5.028 4.762 -15.410 1.00 42.66 95 HIS A O 1
ATOM 798 N N . ASN A 1 96 ? 5.050 6.652 -16.577 1.00 38.28 96 ASN A N 1
ATOM 799 C CA . ASN A 1 96 ? 4.501 6.065 -17.804 1.00 38.28 96 ASN A CA 1
ATOM 800 C C . ASN A 1 96 ? 5.558 6.160 -18.913 1.00 38.28 96 ASN A C 1
ATOM 802 O O . ASN A 1 96 ? 5.450 6.968 -19.832 1.00 38.28 96 ASN A O 1
ATOM 806 N N . VAL A 1 97 ? 6.602 5.338 -18.814 1.00 40.81 97 VAL A N 1
ATOM 807 C CA . VAL A 1 97 ? 7.541 5.066 -19.915 1.00 40.81 97 VAL A CA 1
ATOM 808 C C . VAL A 1 97 ? 7.503 3.581 -20.265 1.00 40.81 97 VAL A C 1
ATOM 810 O O . VAL A 1 97 ? 8.503 2.884 -20.204 1.00 40.81 97 VAL A O 1
ATOM 813 N N . ALA A 1 98 ? 6.323 3.095 -20.651 1.00 39.03 98 ALA A N 1
ATOM 814 C CA . ALA A 1 98 ? 6.177 1.818 -21.352 1.00 39.03 98 ALA A CA 1
ATOM 815 C C . ALA A 1 98 ? 4.892 1.805 -22.204 1.00 39.03 98 ALA A C 1
ATOM 817 O O . ALA A 1 98 ? 4.017 0.964 -22.055 1.00 39.03 98 ALA A O 1
ATOM 818 N N . ARG A 1 99 ? 4.744 2.778 -23.113 1.00 42.25 99 ARG A N 1
ATOM 819 C CA . ARG A 1 99 ? 3.703 2.758 -24.164 1.00 42.25 99 ARG A CA 1
ATOM 820 C C . ARG A 1 99 ? 4.286 2.838 -25.579 1.00 42.25 99 ARG A C 1
ATOM 822 O O . ARG A 1 99 ? 3.651 3.371 -26.482 1.00 42.25 99 ARG A O 1
ATOM 829 N N . THR A 1 100 ? 5.489 2.302 -25.796 1.00 41.94 100 THR A N 1
ATOM 830 C CA . THR A 1 100 ? 6.192 2.428 -27.090 1.00 41.94 100 THR A CA 1
ATOM 831 C C . THR A 1 100 ? 6.780 1.143 -27.675 1.00 41.94 100 THR A C 1
ATOM 833 O O . THR A 1 100 ? 7.625 1.231 -28.559 1.00 41.94 100 THR A O 1
ATOM 836 N N . TYR A 1 101 ? 6.285 -0.046 -27.310 1.00 41.50 101 TYR A N 1
ATOM 837 C CA . TYR A 1 101 ? 6.705 -1.289 -27.984 1.00 41.50 101 TYR A CA 1
ATOM 838 C C . TYR A 1 101 ? 5.554 -2.210 -28.405 1.00 41.50 101 TYR A C 1
ATOM 840 O O . TYR A 1 101 ? 5.642 -3.414 -28.239 1.00 41.50 101 TYR A O 1
ATOM 848 N N . VAL A 1 102 ? 4.492 -1.666 -29.010 1.00 45.28 102 VAL A N 1
ATOM 849 C CA . VAL A 1 102 ? 3.607 -2.451 -29.899 1.00 45.28 102 VAL A CA 1
ATOM 850 C C . VAL A 1 102 ? 3.130 -1.564 -31.056 1.00 45.28 102 VAL A C 1
ATOM 852 O O . VAL A 1 102 ? 1.947 -1.278 -31.185 1.00 45.28 102 VAL A O 1
ATOM 855 N N . ASN A 1 103 ? 4.061 -1.033 -31.860 1.00 40.16 103 ASN A N 1
ATOM 856 C CA . ASN A 1 103 ? 3.759 -0.620 -33.240 1.00 40.16 103 ASN A CA 1
ATOM 857 C C . ASN A 1 103 ? 5.029 -0.342 -34.065 1.00 40.16 103 ASN A C 1
ATOM 859 O O . ASN A 1 103 ? 5.402 0.808 -34.282 1.00 40.16 103 ASN A O 1
ATOM 863 N N . ARG A 1 104 ? 5.703 -1.406 -34.504 1.00 38.53 104 ARG A N 1
ATOM 864 C CA . ARG A 1 104 ? 6.383 -1.540 -35.809 1.00 38.53 104 ARG A CA 1
ATOM 865 C C . ARG A 1 104 ? 6.327 -3.048 -36.086 1.00 38.53 104 ARG A C 1
ATOM 867 O O . ARG A 1 104 ? 6.780 -3.811 -35.243 1.00 38.53 104 ARG A O 1
ATOM 874 N N . GLY A 1 105 ? 5.564 -3.522 -37.065 1.00 38.28 105 GLY A N 1
ATOM 875 C CA . GLY A 1 105 ? 5.679 -3.150 -38.471 1.00 38.28 105 GLY A CA 1
ATOM 876 C C . GLY A 1 105 ? 6.570 -4.196 -39.110 1.00 38.28 105 GLY A C 1
ATOM 877 O O . GLY A 1 105 ? 7.767 -4.177 -38.759 1.00 38.28 105 GLY A O 1
#

Secondary structure (DSSP, 8-state):
----SEEEEEEESSSHHHH-HHHHHHHHHHHHHHS-TTPEEEEEEE-HHHHHHHHHHHHHHHHHHHHT-S-HHHHHHHHHHHHHHHHHTPPPS-------SS---